Protein 4UU5 (pdb70)

Nearest PDB structures (foldseek):
  4uu5-assembly1_A  TM=1.011E+00  e=8.263E-17  Homo sapiens
  4wsi-assembly2_B  TM=9.962E-01  e=2.067E-13  Homo sapiens
  7qcs-assembly1_A  TM=9.800E-01  e=3.092E-13  Homo sapiens
  7ntk-assembly2_B  TM=9.427E-01  e=3.892E-13  Homo sapiens
  4uu6-assembly1_A  TM=9.416E-01  e=9.224E-13  Homo sapiens

Secondary structure (DSSP, 8-state):
--SS--S--EEEEEEE-TTS--SEEEEEETTEEEEEEE-TTSHHHHHT---TT-EEEEETTEE-TT--HHHHHHHHHT--EEEEEEEE--/-TTTSPPP--EE-

Foldseek 3Di:
DVDDLDDDKDKDKWFFDQQDDQFWAWADDDLWIFTQDGHPPGRCVVRVPHDGGKTWQDKPNHGDRNDHSVVVVVVRNHDGGIIMTIISGD/DVPPDDDDDDDDD

B-factor: mean 23.1, std 12.93, range [10.96, 80.06]

Organism: Homo sapiens (NCBI:txid9606)

GO terms:
  GO:0005515 protein binding (F, IPI)
  GO:0033116 endoplasmic reticulum-Golgi intermediate compartment membrane (C, TAS)
  GO:0005886 plasma membrane (C, TAS)
  GO:0005737 cytoplasm (C, IDA)
  GO:0042802 identical protein binding (F, IPI)
  GO:0019904 protein domain specific binding (F, IPI)
  GO:0005886 plasma membrane (C, IDA)
  GO:0030054 cell junction (C, IDA)
  GO:0005912 adherens junction (C, IDA)
  GO:0032991 protein-containing complex (C, IDA)
  GO:0005793 endoplasmic reticulum-Golgi intermediate compartment (C, EXP)
  GO:0005794 Golgi apparatus (C, EXP)
  GO:0016324 apical plasma membrane (C, EXP)
  GO:0002011 morphogenesis of an epithelial sheet (P, IMP)
  GO:0070062 extracellular exosome (C, HDA)

Radius of gyration: 13.94 Å; Cα contacts (8 Å, |Δi|>4): 239; chains: 2; bounding box: 34×34×38 Å

Structure (mmCIF, N/CA/C/O backbone):
data_4UU5
#
_entry.id   4UU5
#
_cell.length_a   74.730
_cell.length_b   74.730
_cell.length_c   42.710
_cell.angle_alpha   90.00
_cell.angle_beta   90.00
_cell.angle_gamma   90.00
#
_symmetry.space_group_name_H-M   'P 41 2 2'
#
loop_
_entity.id
_entity.type
_entity.pdbx_description
1 polymer 'MAGUK P55 SUBFAMILY MEMBER 5'
2 polymer 'PROTEIN CRUMBS HOMOLOG 1'
3 non-polymer 'CHLORIDE ION'
4 non-polymer 'SODIUM ION'
5 non-polymer 2,2,4,4,6,6,8-heptamethylnonane
6 water water
#
loop_
_atom_site.group_PDB
_atom_site.id
_atom_site.type_symbol
_atom_site.label_atom_id
_atom_site.label_alt_id
_atom_site.label_comp_id
_atom_site.label_asym_id
_atom_site.label_entity_id
_atom_site.label_seq_id
_atom_site.pdbx_PDB_ins_code
_atom_site.Cartn_x
_atom_site.Cartn_y
_atom_site.Cartn_z
_atom_site.occupancy
_atom_site.B_iso_or_equiv
_atom_site.auth_seq_id
_atom_site.auth_comp_id
_atom_site.auth_asym_id
_atom_site.auth_atom_id
_atom_site.pdbx_PDB_model_num
ATOM 1 N N A GLY A 1 1 ? 17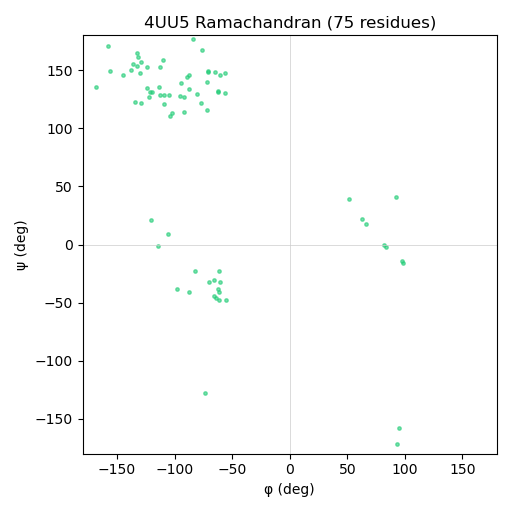.417 -8.590 -25.864 0.42 28.98 246 GLY A N 1
ATOM 2 N N B GLY A 1 1 ? 20.243 -7.970 -25.548 0.58 34.99 246 GLY A N 1
ATOM 3 C CA A GLY A 1 1 ? 18.803 -9.015 -25.915 0.42 28.11 246 GLY A CA 1
ATOM 4 C CA B GLY A 1 1 ? 19.040 -8.670 -25.127 0.58 33.61 246 GLY A CA 1
ATOM 5 C C A GLY A 1 1 ? 19.031 -10.253 -25.075 0.42 27.10 246 GLY A C 1
ATOM 6 C C B GLY A 1 1 ? 18.204 -9.122 -26.308 0.58 32.21 246 GLY A C 1
ATOM 7 O O A GLY A 1 1 ? 19.745 -10.197 -24.079 0.42 29.04 246 GLY A O 1
ATOM 8 O O B GLY A 1 1 ? 17.966 -8.345 -27.247 0.58 33.77 246 GLY A O 1
ATOM 9 N N A PRO A 1 2 ? 18.425 -11.385 -25.480 0.42 24.12 247 PRO A N 1
ATOM 10 N N B PRO A 1 2 ? 17.728 -10.377 -26.265 0.58 28.74 247 PRO A N 1
ATOM 11 C CA A PRO A 1 2 ? 18.437 -12.596 -24.648 0.42 22.68 247 PRO A CA 1
ATOM 12 C CA B PRO A 1 2 ? 17.841 -11.294 -25.121 0.58 27.29 247 PRO A CA 1
ATOM 13 C C A PRO A 1 2 ? 19.752 -13.367 -24.642 0.42 21.78 247 PRO A C 1
ATOM 14 C C B PRO A 1 2 ? 19.241 -11.890 -24.898 0.58 25.02 247 PRO A C 1
ATOM 15 O O A PRO A 1 2 ? 19.916 -14.261 -23.821 0.42 21.98 247 PRO A O 1
ATOM 16 O O B PRO A 1 2 ? 19.571 -12.345 -23.796 0.58 26.72 247 PRO A O 1
ATOM 23 N N A LEU A 1 3 ? 20.677 -13.045 -25.538 0.42 19.89 248 LEU A N 1
ATOM 24 N N B LEU A 1 3 ? 20.091 -11.850 -25.915 0.58 21.91 248 LEU A N 1
ATOM 25 C CA A LEU A 1 3 ? 21.939 -13.786 -25.596 0.42 19.21 248 LEU A CA 1
ATOM 26 C CA B LEU A 1 3 ? 21.389 -12.477 -25.801 0.58 20.87 248 LEU A CA 1
ATOM 27 C C A LEU A 1 3 ? 23.038 -13.178 -24.711 0.42 18.96 248 LEU A C 1
ATOM 28 C C B LEU A 1 3 ? 22.390 -11.532 -25.183 0.58 21.11 248 LEU A C 1
ATOM 29 O O A LEU A 1 3 ? 23.754 -13.912 -24.032 0.42 20.48 248 LEU A O 1
ATOM 30 O O B LEU A 1 3 ? 22.330 -10.312 -25.355 0.58 22.19 248 LEU A O 1
ATOM 39 N N A GLY A 1 4 ? 23.157 -11.850 -24.695 0.42 18.28 249 GLY A N 1
ATOM 40 N N B GLY A 1 4 ? 23.327 -12.114 -24.459 0.58 20.65 249 GLY A N 1
ATOM 41 C CA A GLY A 1 4 ? 24.221 -11.187 -23.940 0.42 18.17 249 GLY A CA 1
ATOM 42 C CA B GLY A 1 4 ? 24.367 -11.329 -23.841 0.58 19.68 249 GLY A CA 1
ATOM 43 C C A GLY A 1 4 ? 23.921 -10.935 -22.473 0.42 17.82 249 GLY A C 1
ATOM 44 C C B GLY A 1 4 ? 23.904 -10.775 -22.523 0.58 18.99 249 GLY A C 1
ATOM 45 O O A GLY A 1 4 ? 22.816 -11.206 -21.999 0.42 18.42 249 GLY A O 1
ATOM 46 O O B GLY A 1 4 ? 22.701 -10.651 -22.225 0.58 20.28 249 GLY A O 1
ATOM 47 N N . SER A 1 5 ? 24.904 -10.412 -21.740 1.00 16.79 250 SER A N 1
ATOM 48 C CA A SER A 1 5 ? 24.687 -10.108 -20.328 0.82 16.75 250 SER A CA 1
ATOM 49 C CA B SER A 1 5 ? 24.729 -10.081 -20.324 0.18 16.80 250 SER A CA 1
ATOM 50 C C . SER A 1 5 ? 24.425 -8.623 -20.036 1.00 16.11 250 SER A C 1
ATOM 51 O O . SER A 1 5 ? 24.255 -8.248 -18.867 1.00 17.94 250 SER A O 1
ATOM 56 N N . GLY A 1 6 ? 24.358 -7.818 -21.087 1.00 16.28 251 GLY A N 1
ATOM 57 C CA . GLY A 1 6 ? 23.909 -6.442 -20.985 1.00 16.34 251 GLY A CA 1
ATOM 58 C C . GLY A 1 6 ? 25.001 -5.422 -20.781 1.00 15.00 251 GLY A C 1
ATOM 59 O O . GLY A 1 6 ? 26.192 -5.708 -20.835 1.00 17.36 251 GLY A O 1
ATOM 60 N N . GLU A 1 7 ? 24.566 -4.202 -20.515 1.00 14.79 252 GLU A N 1
ATOM 61 C CA . GLU A 1 7 ? 25.439 -3.028 -20.537 1.00 15.03 252 GLU A CA 1
ATOM 62 C C . GLU A 1 7 ? 25.478 -2.313 -19.187 1.00 14.21 252 GLU A C 1
ATOM 63 O O . GLU A 1 7 ? 25.843 -1.142 -19.117 1.00 15.27 252 GLU A O 1
ATOM 69 N N . THR A 1 8 ? 25.120 -3.020 -18.103 1.00 13.30 253 THR A N 1
ATOM 70 C CA . THR A 1 8 ? 25.128 -2.381 -16.778 1.00 13.99 253 THR A CA 1
ATOM 71 C C . THR A 1 8 ? 25.536 -3.330 -15.672 1.00 12.58 253 THR A C 1
ATOM 72 O O . THR A 1 8 ? 25.236 -4.514 -15.678 1.00 13.18 253 THR A O 1
ATOM 76 N N . VAL A 1 9 ? 26.232 -2.721 -14.711 1.00 12.08 254 VAL A N 1
ATOM 77 C CA . VAL A 1 9 ? 26.377 -3.344 -13.388 1.00 12.96 254 VAL A CA 1
ATOM 78 C C . VAL A 1 9 ? 25.997 -2.362 -12.329 1.00 11.86 254 VAL A C 1
ATOM 79 O O . VAL A 1 9 ? 25.987 -1.155 -12.521 1.00 13.00 254 VAL A O 1
ATOM 83 N N . LYS A 1 10 ? 25.631 -2.923 -11.183 1.00 12.29 255 LYS A N 1
ATOM 84 C CA . LYS A 1 10 ? 25.268 -2.138 -9.994 1.00 13.28 255 LYS A CA 1
ATOM 85 C C . LYS A 1 10 ? 26.236 -2.505 -8.891 1.00 12.98 255 LYS A C 1
ATOM 86 O O . LYS A 1 10 ? 26.525 -3.691 -8.694 1.00 14.51 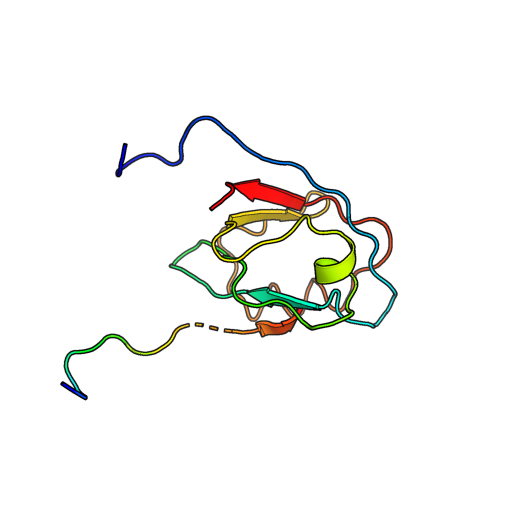255 LYS A O 1
ATOM 94 N N . ILE A 1 11 ? 26.786 -1.498 -8.247 1.00 12.61 256 ILE A N 1
ATOM 95 C CA . ILE A 1 11 ? 27.705 -1.738 -7.135 1.00 12.57 256 ILE A CA 1
ATOM 96 C C . ILE A 1 11 ? 26.997 -1.315 -5.855 1.00 11.55 256 ILE A C 1
ATOM 97 O O . ILE A 1 11 ? 26.466 -0.201 -5.792 1.00 12.83 256 ILE A O 1
ATOM 102 N N . VAL A 1 12 ? 26.977 -2.188 -4.853 1.00 11.60 257 VAL A N 1
ATOM 103 C CA A VAL A 1 12 ? 26.316 -1.841 -3.589 0.61 12.12 257 VAL A CA 1
ATOM 104 C CA B VAL A 1 12 ? 26.264 -1.958 -3.592 0.39 12.42 257 VAL A CA 1
ATOM 105 C C . VAL A 1 12 ? 27.239 -2.196 -2.441 1.00 12.10 257 VAL A C 1
ATOM 106 O O . VAL A 1 12 ? 27.990 -3.170 -2.472 1.00 13.61 257 VAL A O 1
ATOM 113 N N . ARG A 1 13 ? 27.156 -1.360 -1.394 1.00 12.83 258 ARG A N 1
ATOM 114 C CA . ARG A 1 13 ? 27.922 -1.584 -0.169 1.00 13.99 258 ARG A CA 1
ATOM 115 C C . ARG A 1 13 ? 26.945 -1.923 0.951 1.00 13.94 258 ARG A C 1
ATOM 116 O O . ARG A 1 13 ? 25.958 -1.205 1.172 1.00 15.94 258 ARG A O 1
ATOM 124 N N . ILE A 1 14 ? 27.219 -3.018 1.645 1.00 14.96 259 ILE A N 1
ATOM 125 C CA A ILE A 1 14 ? 26.349 -3.489 2.729 0.71 15.87 259 ILE A CA 1
ATOM 126 C CA B ILE A 1 14 ? 26.375 -3.438 2.738 0.29 15.25 259 ILE A CA 1
ATOM 127 C C . ILE A 1 14 ? 27.245 -3.904 3.898 1.00 15.07 259 ILE A C 1
ATOM 128 O O . ILE A 1 14 ? 28.250 -4.573 3.701 1.00 15.34 259 ILE A O 1
ATOM 137 N N . GLU A 1 15 ? 26.861 -3.527 5.096 1.00 15.30 260 GLU A N 1
ATOM 138 C CA A GLU A 1 15 ? 27.634 -3.872 6.281 0.54 15.61 260 GLU A CA 1
ATOM 139 C CA B GLU A 1 15 ? 27.632 -3.878 6.281 0.46 15.50 260 GLU A CA 1
ATOM 140 C C . GLU A 1 15 ? 27.291 -5.271 6.787 1.00 15.01 260 GLU A C 1
ATOM 141 O O . GLU A 1 15 ? 26.110 -5.564 7.026 1.00 16.47 260 GLU A O 1
ATOM 152 N N . LYS A 1 16 ? 28.313 -6.108 6.970 1.00 14.37 261 LYS A N 1
ATOM 153 C CA . LYS A 1 16 ? 28.115 -7.458 7.527 1.00 13.64 261 LYS A CA 1
ATOM 154 C C . LYS A 1 16 ? 28.773 -7.567 8.896 1.00 13.95 261 LYS A C 1
ATOM 155 O O . LYS A 1 16 ? 29.920 -7.121 9.085 1.00 14.71 261 LYS A O 1
ATOM 161 N N . ALA A 1 17 ? 28.069 -8.157 9.863 1.00 14.41 262 ALA A N 1
ATOM 162 C CA . ALA A 1 17 ? 28.648 -8.408 11.206 1.00 14.64 262 ALA A CA 1
ATOM 163 C C . ALA A 1 17 ? 29.368 -9.744 11.210 1.00 14.43 262 ALA A C 1
ATOM 164 O O . ALA A 1 17 ? 28.978 -10.713 10.537 1.00 14.98 262 ALA A O 1
ATOM 166 N N . ARG A 1 18 ? 30.448 -9.804 11.981 1.00 15.63 263 ARG A N 1
ATOM 167 C CA . ARG A 1 18 ? 31.169 -11.041 12.139 1.00 16.13 263 ARG A CA 1
ATOM 168 C C . ARG A 1 18 ? 30.262 -12.138 12.647 1.00 14.75 263 ARG A C 1
ATOM 169 O O . ARG A 1 18 ? 29.528 -11.974 13.626 1.00 15.86 263 ARG A O 1
ATOM 174 N N . ASP A 1 19 ? 30.302 -13.274 11.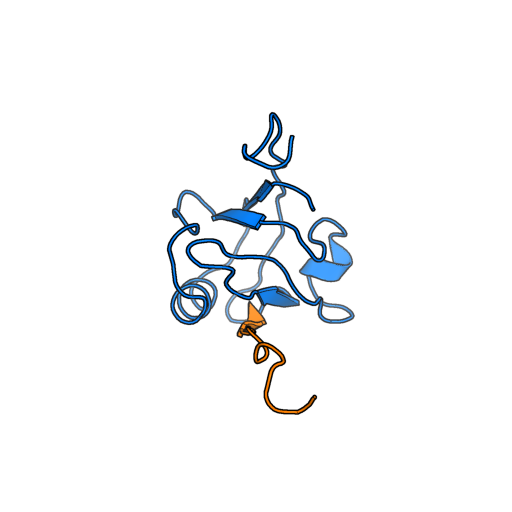970 1.00 15.98 264 ASP A N 1
ATOM 175 C CA . ASP A 1 19 ? 29.614 -14.492 12.366 1.00 16.32 264 ASP A CA 1
ATOM 176 C C . ASP A 1 19 ? 28.096 -14.351 12.399 1.00 15.50 264 ASP A C 1
ATOM 177 O O . ASP A 1 19 ? 27.423 -15.168 13.059 1.00 16.83 264 ASP A O 1
ATOM 182 N N . ILE A 1 20 ? 27.537 -13.383 11.674 1.00 14.60 265 ILE A N 1
ATOM 183 C CA . ILE A 1 20 ? 26.082 -13.272 11.492 1.00 14.20 265 ILE A CA 1
ATOM 184 C C . ILE A 1 20 ? 25.815 -13.140 9.991 1.00 13.36 265 ILE A C 1
ATOM 185 O O . ILE A 1 20 ? 26.330 -12.189 9.330 1.00 13.92 265 ILE A O 1
ATOM 190 N N . PRO A 1 21 ? 25.030 -14.051 9.414 1.00 12.74 266 PRO A N 1
ATOM 191 C CA . PRO A 1 21 ? 24.728 -13.909 7.986 1.00 13.23 266 PRO A CA 1
ATOM 192 C C . PRO A 1 21 ? 24.114 -12.574 7.629 1.00 13.05 266 PRO A C 1
ATOM 193 O O . PRO A 1 21 ? 23.326 -12.013 8.391 1.00 13.23 266 PRO A O 1
ATOM 197 N N . LEU A 1 22 ? 24.411 -12.080 6.428 1.00 12.93 267 LEU A N 1
ATOM 198 C CA A LEU A 1 22 ? 23.855 -10.847 5.943 0.38 14.05 267 LEU A CA 1
ATOM 199 C CA B LEU A 1 22 ? 23.812 -10.870 5.896 0.62 14.37 267 LEU A CA 1
ATOM 200 C C . LEU A 1 22 ? 22.330 -10.951 5.759 1.00 14.56 267 LEU A C 1
ATOM 201 O O . LEU A 1 22 ? 21.618 -9.924 5.765 1.00 16.98 267 LEU A O 1
ATOM 210 N N . GLY A 1 23 ? 21.825 -12.174 5.588 1.00 13.28 268 GLY A N 1
ATOM 211 C CA . GLY A 1 23 ? 20.385 -12.345 5.471 1.00 14.12 268 GLY A CA 1
ATOM 212 C C . GLY A 1 23 ? 19.886 -12.325 4.038 1.00 13.01 268 GLY A C 1
ATOM 213 O O . GLY A 1 23 ? 18.811 -11.770 3.744 1.00 13.65 268 GLY A O 1
ATOM 214 N N . ALA A 1 24 ? 20.625 -12.973 3.132 1.00 13.85 269 ALA A N 1
ATOM 215 C CA . ALA A 1 24 ? 20.160 -13.203 1.761 1.00 13.96 269 ALA A CA 1
ATOM 216 C C . ALA A 1 24 ? 20.532 -14.617 1.412 1.00 13.95 269 ALA A C 1
ATOM 217 O O . ALA A 1 24 ? 21.526 -15.135 1.927 1.00 16.19 269 ALA A O 1
ATOM 219 N N . THR A 1 25 ? 19.757 -15.253 0.551 1.00 13.33 270 THR A N 1
ATOM 220 C CA . THR A 1 25 ? 20.146 -16.562 0.053 1.00 12.59 270 THR A CA 1
ATOM 221 C C . THR A 1 25 ? 20.539 -16.478 -1.415 1.00 12.19 270 THR A C 1
ATOM 222 O O . THR A 1 25 ? 20.153 -15.540 -2.134 1.00 12.91 270 THR A O 1
ATOM 226 N N . VAL A 1 26 ? 21.311 -17.468 -1.867 1.00 12.26 271 VAL A N 1
ATOM 227 C CA . VAL A 1 26 ? 21.773 -17.525 -3.247 1.00 12.25 271 VAL A CA 1
ATOM 228 C C . VAL A 1 26 ? 21.536 -18.942 -3.792 1.00 12.37 271 VAL A C 1
ATOM 229 O O . VAL A 1 26 ? 21.521 -19.951 -3.041 1.00 13.85 271 VAL A O 1
ATOM 233 N N . ARG A 1 27 ? 21.376 -18.997 -5.125 1.00 12.77 272 ARG A N 1
ATOM 234 C CA . ARG A 1 27 ? 21.296 -20.243 -5.881 1.00 13.30 272 ARG A CA 1
ATOM 235 C C . ARG A 1 27 ? 22.230 -20.156 -7.088 1.00 13.56 272 ARG A C 1
ATOM 236 O O . ARG A 1 27 ? 22.572 -19.058 -7.500 1.00 13.74 272 ARG A O 1
ATOM 244 N N . ASN A 1 28 ? 22.577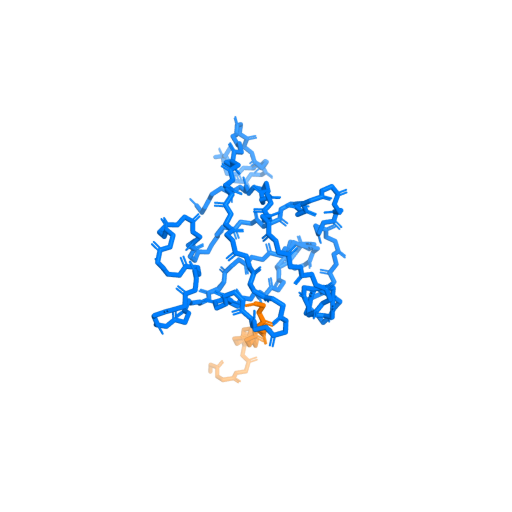 -21.306 -7.677 1.00 14.30 273 ASN A N 1
ATOM 245 C CA . ASN A 1 28 ? 23.264 -21.275 -8.974 1.00 15.52 273 ASN A CA 1
ATOM 246 C C . ASN A 1 28 ? 22.309 -21.382 -10.152 1.00 17.78 273 ASN A C 1
ATOM 247 O O . ASN A 1 28 ? 21.321 -22.142 -10.121 1.00 19.26 273 ASN A O 1
ATOM 252 N N A GLU A 1 29 ? 22.606 -20.645 -11.206 0.50 19.97 274 GLU A N 1
ATOM 253 N N B GLU A 1 29 ? 22.640 -20.645 -11.205 0.50 19.87 274 GLU A N 1
ATOM 254 C CA A GLU A 1 29 ? 22.094 -20.998 -12.511 0.50 23.38 274 GLU A CA 1
ATOM 255 C CA B GLU A 1 29 ? 22.063 -20.824 -12.525 0.50 23.83 274 GLU A CA 1
ATOM 256 C C A GLU A 1 29 ? 23.354 -21.305 -13.339 0.50 24.70 274 GLU A C 1
ATOM 257 C C B GLU A 1 29 ? 23.191 -20.571 -13.504 0.50 26.74 274 GLU A C 1
ATOM 258 O O A GLU A 1 29 ? 23.939 -20.415 -13.958 0.50 24.75 274 GLU A O 1
ATOM 259 O O B GLU A 1 29 ? 23.750 -19.483 -13.519 0.50 26.66 274 GLU A O 1
ATOM 270 N N A MET A 1 30 ? 23.796 -22.565 -13.329 0.50 25.54 275 MET A N 1
ATOM 271 N N B MET A 1 30 ? 23.549 -21.580 -14.299 0.50 29.98 275 MET A N 1
ATOM 272 C CA A MET A 1 30 ? 25.096 -22.922 -13.926 0.50 27.42 275 MET A CA 1
ATOM 273 C CA B MET A 1 30 ? 24.491 -21.404 -15.420 0.50 31.43 275 MET A CA 1
ATOM 274 C C A MET A 1 30 ? 26.270 -22.230 -13.198 0.50 26.40 275 MET A C 1
ATOM 275 C C B MET A 1 30 ? 25.745 -20.552 -15.141 0.50 30.84 275 MET A C 1
ATOM 276 O O A MET A 1 30 ? 26.405 -22.374 -11.976 0.50 25.97 275 MET A O 1
ATOM 277 O O B MET A 1 30 ? 25.843 -19.423 -15.639 0.50 31.37 275 MET A O 1
ATOM 283 N N A ASP A 1 31 ? 27.122 -21.492 -13.906 0.50 26.79 276 ASP A N 1
ATOM 284 N N B ASP A 1 31 ? 26.689 -21.104 -14.365 0.50 29.10 276 ASP A N 1
ATOM 285 C CA A ASP A 1 31 ? 28.240 -20.833 -13.220 0.50 28.26 276 ASP A CA 1
ATOM 286 C CA B ASP A 1 31 ? 27.882 -20.401 -13.836 0.50 27.62 276 ASP A CA 1
ATOM 287 C C A ASP A 1 31 ? 27.752 -19.713 -12.294 0.50 27.06 276 ASP A C 1
ATOM 288 C C B ASP A 1 31 ? 27.514 -19.327 -12.794 0.50 22.82 276 ASP A C 1
ATOM 289 O O A ASP A 1 31 ? 28.352 -19.406 -11.227 0.50 29.46 276 ASP A O 1
ATOM 290 O O B ASP A 1 31 ? 28.307 -18.929 -11.880 0.50 20.95 276 ASP A O 1
ATOM 296 N N A SER A 1 32 ? 26.646 -19.091 -12.680 0.50 22.50 277 SER A N 1
ATOM 297 N N B SER A 1 32 ? 26.268 -18.897 -12.863 0.50 17.68 277 SER A N 1
ATOM 298 C CA A SER A 1 32 ? 26.285 -17.854 -12.007 0.50 18.65 277 SER A CA 1
ATOM 299 C CA B SER A 1 32 ? 25.894 -17.703 -12.123 0.50 16.97 277 SER A CA 1
ATOM 300 C C A SER A 1 32 ? 25.699 -18.090 -10.632 0.50 15.53 277 SER A C 1
ATOM 301 C C B SER A 1 32 ? 25.479 -18.003 -10.696 0.50 14.85 277 SER A C 1
ATOM 302 O O A SER A 1 32 ? 25.222 -19.197 -10.299 0.50 16.07 277 SER A O 1
ATOM 303 O O B SER A 1 32 ? 24.951 -19.085 -10.385 0.50 14.95 277 SER A O 1
ATOM 308 N N . VAL A 1 33 ? 25.731 -17.010 -9.860 1.00 13.42 278 VAL A N 1
ATOM 309 C CA . VAL A 1 33 ? 25.277 -17.001 -8.472 1.00 12.75 278 VAL A CA 1
ATOM 310 C C . VAL A 1 33 ? 24.196 -15.909 -8.391 1.00 12.04 278 VAL A C 1
ATOM 311 O O . VAL A 1 33 ? 24.470 -14.750 -8.702 1.00 12.83 278 VAL A O 1
ATOM 315 N N . ILE A 1 34 ? 22.960 -16.293 -8.050 1.00 11.94 279 ILE A N 1
ATOM 316 C CA . ILE A 1 34 ? 21.803 -15.399 -8.141 1.00 12.18 279 ILE A CA 1
ATOM 317 C C . ILE A 1 34 ? 21.156 -15.243 -6.770 1.00 12.24 279 ILE A C 1
ATOM 318 O O . ILE A 1 34 ? 20.876 -16.240 -6.084 1.00 13.73 279 ILE A O 1
ATOM 323 N N . ILE A 1 35 ? 20.892 -13.996 -6.359 1.00 11.82 280 ILE A N 1
ATOM 324 C CA . ILE A 1 35 ? 20.151 -13.745 -5.116 1.00 12.26 280 ILE A CA 1
ATOM 325 C C . ILE A 1 35 ? 18.758 -14.339 -5.232 1.00 13.31 280 ILE A C 1
ATOM 326 O O . ILE A 1 35 ? 18.075 -14.146 -6.249 1.00 14.00 280 ILE A O 1
ATOM 331 N N . SER A 1 36 ? 18.353 -15.063 -4.215 1.00 14.12 281 SER A N 1
ATOM 332 C CA A SER A 1 36 ? 17.078 -15.729 -4.287 0.63 14.31 281 SER A CA 1
ATOM 333 C CA B SER A 1 36 ? 17.125 -15.849 -4.216 0.37 14.89 281 SER A CA 1
ATOM 334 C C . SER A 1 36 ? 16.072 -15.194 -3.295 1.00 14.54 281 SER A C 1
ATOM 335 O O . SER A 1 36 ? 15.055 -14.644 -3.746 1.00 16.44 281 SER A O 1
ATOM 340 N N . ARG A 1 37 ? 16.326 -15.297 -1.991 1.00 12.24 282 ARG A N 1
ATOM 341 C CA . ARG A 1 37 ? 15.347 -14.813 -1.021 1.00 12.69 282 ARG A CA 1
ATOM 342 C C . ARG A 1 37 ? 16.049 -13.953 0.041 1.00 12.48 282 ARG A C 1
ATOM 343 O O . ARG A 1 37 ? 17.299 -13.956 0.151 1.00 13.37 282 ARG A O 1
ATOM 351 N N . ILE A 1 38 ? 15.258 -13.193 0.788 1.00 12.76 283 ILE A N 1
ATOM 352 C CA . ILE A 1 38 ? 15.757 -12.199 1.724 1.00 13.58 283 ILE A CA 1
ATOM 353 C C . ILE A 1 38 ? 15.195 -12.489 3.136 1.00 12.27 283 ILE A C 1
ATOM 354 O O . ILE A 1 38 ? 13.980 -12.743 3.268 1.00 13.87 283 ILE A O 1
ATOM 359 N N . VAL A 1 39 ? 16.051 -12.426 4.157 1.00 12.31 284 VAL A N 1
ATOM 360 C CA . VAL A 1 39 ? 15.626 -12.631 5.540 1.00 12.48 284 VAL A CA 1
ATOM 361 C C . VAL A 1 39 ? 14.998 -11.355 6.117 1.00 13.25 284 VAL A C 1
ATOM 362 O O . VAL A 1 39 ? 15.580 -10.269 6.028 1.00 14.53 284 VAL A O 1
ATOM 366 N N . LYS A 1 40 ? 13.810 -11.476 6.709 1.00 13.52 285 LYS A N 1
ATOM 367 C CA A LYS A 1 40 ? 13.166 -10.326 7.327 0.50 15.32 285 LYS A CA 1
ATOM 368 C CA B LYS A 1 40 ? 13.149 -10.339 7.325 0.50 15.97 285 LYS A CA 1
ATOM 369 C C . LYS A 1 40 ? 13.966 -9.764 8.475 1.00 15.76 285 LYS A C 1
ATOM 370 O O . LYS A 1 40 ? 14.380 -10.489 9.406 1.00 16.23 285 LYS A O 1
ATOM 377 N N . GLY A 1 41 ? 14.221 -8.443 8.399 1.00 16.95 286 GLY A N 1
ATOM 378 C CA . GLY A 1 41 ? 14.951 -7.734 9.446 1.00 16.86 286 GLY A CA 1
ATOM 379 C C . GLY A 1 41 ? 16.471 -7.830 9.383 1.00 16.83 286 GLY A C 1
ATOM 380 O O . GLY A 1 41 ? 17.160 -7.278 10.233 1.00 18.48 286 GLY A O 1
ATOM 381 N N . GLY A 1 42 ? 17.010 -8.553 8.407 1.00 15.48 287 GLY A N 1
ATOM 382 C CA . GLY A 1 42 ? 18.450 -8.733 8.330 1.00 15.21 287 GLY A CA 1
ATOM 383 C C . GLY A 1 42 ? 19.119 -7.561 7.624 1.00 14.40 287 GLY A C 1
ATOM 384 O O . GLY A 1 42 ? 18.449 -6.616 7.112 1.00 15.19 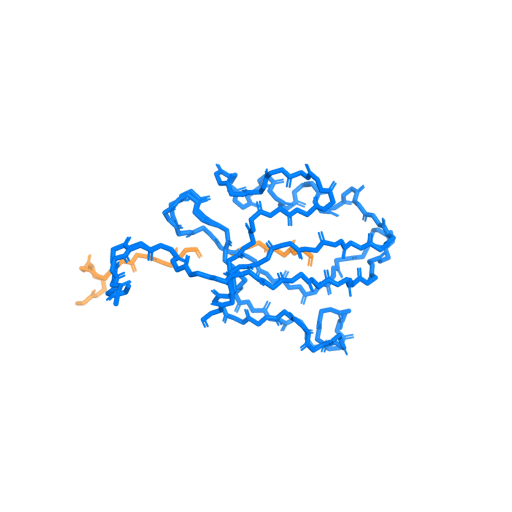287 GLY A O 1
ATOM 385 N N . ALA A 1 43 ? 20.444 -7.612 7.557 1.00 13.70 288 ALA A N 1
ATOM 386 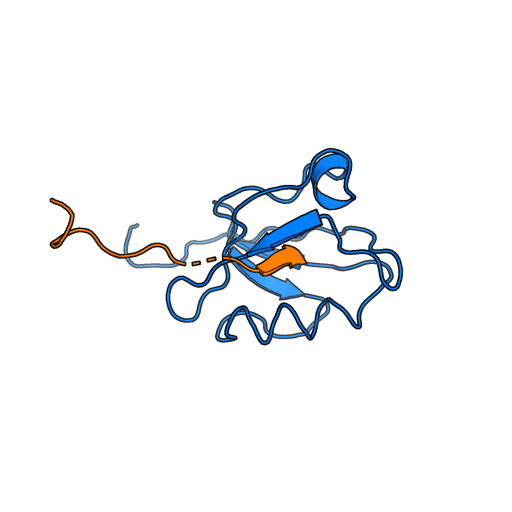C CA . ALA A 1 43 ? 21.185 -6.500 6.958 1.00 14.49 288 ALA A CA 1
ATOM 387 C C . ALA A 1 43 ? 20.824 -6.291 5.471 1.00 13.75 288 ALA A C 1
ATOM 388 O O . ALA A 1 43 ? 20.741 -5.152 4.994 1.00 15.32 288 ALA A O 1
ATOM 390 N N . ALA A 1 44 ? 20.627 -7.391 4.731 1.00 14.27 289 ALA A N 1
ATOM 391 C CA . ALA A 1 44 ? 20.289 -7.266 3.314 1.00 14.77 289 ALA A CA 1
ATOM 392 C C . ALA A 1 44 ? 18.949 -6.580 3.152 1.00 15.32 289 ALA A C 1
ATOM 393 O O . ALA A 1 44 ? 18.807 -5.689 2.298 1.00 16.86 289 ALA A O 1
ATOM 395 N N . GLU A 1 45 ? 17.934 -6.984 3.918 1.00 15.10 290 GLU A N 1
ATOM 396 C CA . GLU A 1 45 ? 16.639 -6.327 3.792 1.00 16.39 290 GLU A CA 1
ATOM 397 C C . GLU A 1 45 ? 16.756 -4.847 4.155 1.00 17.02 290 GLU A C 1
ATOM 398 O O . GLU A 1 45 ? 16.248 -3.960 3.432 1.00 19.26 290 GLU A O 1
ATOM 404 N N . LYS A 1 46 ? 17.407 -4.547 5.278 1.00 16.38 291 LYS A N 1
ATOM 405 C CA . LYS A 1 46 ? 17.476 -3.161 5.749 1.00 18.95 291 LYS A CA 1
ATOM 406 C C . LYS A 1 46 ? 18.167 -2.273 4.718 1.00 18.73 291 LYS A C 1
ATOM 407 O O . LYS A 1 46 ? 17.855 -1.090 4.599 1.00 21.16 291 LYS A O 1
ATOM 413 N N . SER A 1 47 ? 19.118 -2.814 3.970 1.00 17.87 292 SER A N 1
ATOM 414 C CA . SER A 1 47 ? 19.859 -2.009 2.995 1.00 18.62 292 SER A CA 1
ATOM 415 C C . SER A 1 47 ? 18.950 -1.626 1.839 1.00 19.28 292 SER A C 1
ATOM 416 O O . SER A 1 47 ? 19.182 -0.577 1.201 1.00 20.46 292 SER A O 1
ATOM 419 N N . GLY A 1 48 ? 17.999 -2.505 1.518 1.00 19.42 293 GLY A N 1
ATOM 420 C CA . GLY A 1 48 ? 17.175 -2.330 0.330 1.00 20.65 293 GLY A CA 1
ATOM 421 C C . GLY A 1 48 ? 17.930 -2.437 -0.982 1.00 21.16 293 GLY A C 1
ATOM 422 O O . GLY A 1 48 ? 17.437 -1.951 -2.000 1.00 24.02 293 GLY A O 1
ATOM 423 N N . LEU A 1 49 ? 19.128 -3.023 -0.969 1.00 19.18 294 LEU A N 1
ATOM 424 C CA . LEU A 1 49 ? 19.959 -2.999 -2.170 1.00 20.59 294 LEU A CA 1
ATOM 425 C C . LEU A 1 49 ? 20.224 -4.365 -2.822 1.00 19.49 294 LEU A C 1
ATOM 426 O O . LEU A 1 49 ? 20.917 -4.437 -3.848 1.00 20.86 294 LEU A O 1
ATOM 431 N N . LEU A 1 50 ? 19.703 -5.445 -2.238 1.00 17.05 295 LEU A N 1
ATOM 432 C CA . LEU A 1 50 ? 19.844 -6.786 -2.822 1.00 17.41 295 LEU A CA 1
ATOM 433 C C . LEU A 1 50 ? 18.462 -7.390 -3.066 1.00 17.06 295 LEU A C 1
ATOM 434 O O . LEU A 1 50 ? 17.626 -7.399 -2.143 1.00 19.42 295 LEU A O 1
ATOM 439 N N . HIS A 1 51 ? 18.215 -7.849 -4.302 1.00 18.16 296 HIS A N 1
ATOM 440 C CA . HIS A 1 51 ? 16.871 -8.309 -4.659 1.00 19.07 296 HIS A CA 1
ATOM 441 C C . HIS A 1 51 ? 16.905 -9.604 -5.454 1.00 18.46 296 HIS A C 1
ATOM 442 O O . HIS A 1 51 ? 17.883 -9.890 -6.143 1.00 17.25 296 HIS A O 1
ATOM 449 N N . GLU A 1 52 ? 15.803 -10.348 -5.383 1.00 18.70 297 GLU A N 1
ATOM 450 C CA A GLU A 1 52 ? 15.676 -11.585 -6.172 0.51 17.34 297 GLU A CA 1
ATOM 451 C CA B GLU A 1 52 ? 15.670 -11.585 -6.126 0.49 18.57 297 GLU A CA 1
ATOM 452 C C . GLU A 1 52 ? 16.055 -11.378 -7.614 1.00 17.80 297 GLU A C 1
ATOM 453 O O . GLU A 1 52 ? 15.589 -10.433 -8.254 1.00 19.18 297 GLU A O 1
ATOM 464 N N . GLY A 1 53 ? 16.924 -12.258 -8.132 1.00 16.50 298 GLY A N 1
ATOM 465 C CA . GLY A 1 53 ? 17.285 -12.247 -9.546 1.00 17.44 298 GLY A CA 1
ATOM 466 C C . GLY A 1 53 ? 18.598 -11.524 -9.824 1.00 15.42 298 GLY A C 1
ATOM 467 O O . GLY A 1 53 ? 19.176 -11.663 -10.905 1.00 17.59 298 GLY A O 1
ATOM 468 N N . ASP A 1 54 ? 19.071 -10.729 -8.844 1.00 14.99 299 ASP A N 1
ATOM 469 C CA . ASP A 1 54 ? 20.370 -10.058 -8.980 1.00 14.95 299 ASP A CA 1
ATOM 470 C C . ASP A 1 54 ? 21.481 -11.115 -9.092 1.00 13.15 299 ASP A C 1
ATOM 471 O O . ASP A 1 54 ? 21.514 -12.054 -8.302 1.00 13.59 299 ASP A O 1
ATOM 476 N N . GLU A 1 55 ? 22.361 -10.960 -10.078 1.00 12.48 300 GLU A N 1
ATOM 477 C CA . GLU A 1 55 ? 23.485 -11.876 -10.236 1.00 12.96 300 GLU A CA 1
ATOM 478 C C . GLU A 1 55 ? 24.719 -11.286 -9.542 1.00 12.56 300 GLU A C 1
ATOM 479 O O . GLU A 1 55 ? 25.076 -10.134 -9.770 1.00 13.36 300 GLU A O 1
ATOM 485 N N . VAL A 1 56 ? 25.354 -12.076 -8.673 1.00 11.79 301 VAL A N 1
ATOM 486 C CA . VAL A 1 56 ? 26.547 -11.616 -7.966 1.00 12.42 301 VAL A CA 1
ATOM 487 C C . VAL A 1 56 ? 27.787 -12.004 -8.773 1.00 11.93 301 VAL A C 1
ATOM 488 O O . VAL A 1 56 ? 28.128 -13.177 -8.925 1.00 13.19 301 VAL A O 1
ATOM 492 N N . LEU A 1 57 ? 28.480 -10.986 -9.269 1.00 11.53 302 LEU A N 1
ATOM 493 C CA . LEU A 1 57 ? 29.716 -11.214 -10.024 1.00 11.72 302 LEU A CA 1
ATOM 494 C C . LEU A 1 57 ? 30.951 -11.283 -9.127 1.00 11.76 302 LEU A C 1
ATOM 495 O O . LEU A 1 57 ? 31.841 -12.116 -9.332 1.00 12.70 302 LEU A O 1
ATOM 500 N N . GLU A 1 58 ? 31.007 -10.411 -8.123 1.00 11.70 303 GLU A N 1
ATOM 501 C CA . GLU A 1 58 ? 32.208 -10.246 -7.273 1.00 12.64 303 GLU A CA 1
ATOM 502 C C . GLU A 1 58 ? 31.773 -9.670 -5.944 1.00 11.78 303 GLU A C 1
ATOM 503 O O . GLU A 1 58 ? 30.805 -8.892 -5.871 1.00 12.50 303 GLU A O 1
ATOM 509 N N . ILE A 1 59 ? 32.505 -10.019 -4.885 1.00 12.15 304 ILE A N 1
ATOM 510 C CA . ILE A 1 59 ? 32.344 -9.403 -3.579 1.00 13.35 304 ILE A CA 1
ATOM 511 C C . ILE A 1 59 ? 33.750 -9.093 -3.069 1.00 14.23 304 ILE A C 1
ATOM 512 O O . ILE A 1 59 ? 34.566 -10.005 -2.958 1.00 15.78 304 ILE A O 1
ATOM 517 N N . ASN A 1 60 ? 34.034 -7.825 -2.761 1.00 15.47 305 ASN A N 1
ATOM 518 C CA . ASN A 1 60 ? 35.339 -7.466 -2.188 1.00 17.40 305 ASN A CA 1
ATOM 519 C C . ASN A 1 60 ? 36.527 -8.000 -2.991 1.00 17.83 305 ASN A C 1
ATOM 520 O O . ASN A 1 60 ? 37.537 -8.423 -2.415 1.00 19.19 305 ASN A O 1
ATOM 525 N N . GLY A 1 61 ? 36.413 -7.965 -4.308 1.00 17.03 306 GLY A N 1
ATOM 526 C CA . GLY A 1 61 ? 37.516 -8.381 -5.158 1.00 17.40 306 GLY A CA 1
ATOM 527 C C . GLY A 1 61 ? 37.602 -9.869 -5.389 1.00 15.57 306 GLY A C 1
ATOM 528 O O . GLY A 1 61 ? 38.470 -10.298 -6.127 1.00 17.25 306 GLY A O 1
ATOM 529 N N . ILE A 1 62 ? 36.713 -10.656 -4.778 1.00 15.51 307 ILE A N 1
ATOM 530 C CA . ILE A 1 62 ? 36.686 -12.105 -4.954 1.00 14.93 307 ILE A CA 1
ATOM 531 C C . ILE A 1 62 ? 35.729 -12.396 -6.096 1.00 13.35 307 ILE A C 1
ATOM 532 O O . ILE A 1 62 ? 34.578 -11.975 -6.072 1.00 13.92 307 ILE A O 1
ATOM 537 N N . GLU A 1 63 ? 36.195 -13.141 -7.088 1.00 13.94 308 GLU A N 1
ATOM 538 C CA . GLU A 1 63 ? 35.337 -13.555 -8.217 1.00 16.13 308 GLU A CA 1
ATOM 539 C C . GLU A 1 63 ? 34.353 -14.591 -7.747 1.00 16.73 308 GLU A C 1
ATOM 540 O O . GLU A 1 63 ? 34.774 -15.677 -7.369 1.00 21.46 308 GLU A O 1
ATOM 546 N N . ILE A 1 64 ? 33.046 -14.269 -7.788 1.00 14.72 309 ILE A N 1
ATOM 547 C CA . ILE A 1 64 ? 31.997 -15.136 -7.275 1.00 14.32 309 ILE A CA 1
ATOM 548 C C . ILE A 1 64 ? 31.348 -15.948 -8.415 1.00 14.48 309 ILE A C 1
ATOM 549 O O . ILE A 1 64 ? 31.056 -17.142 -8.265 1.00 14.85 309 ILE A O 1
ATOM 554 N N . ARG A 1 65 ? 31.177 -15.328 -9.575 1.00 15.39 310 ARG A N 1
ATOM 555 C CA A ARG A 1 65 ? 30.688 -16.050 -10.735 0.59 15.80 310 ARG A CA 1
ATOM 556 C CA B ARG A 1 65 ? 30.686 -16.055 -10.733 0.41 16.83 310 ARG A CA 1
ATOM 557 C C . ARG A 1 65 ? 31.565 -17.277 -10.989 1.00 16.91 310 ARG A C 1
ATOM 558 O O . ARG A 1 65 ? 32.808 -17.193 -10.954 1.00 18.76 310 ARG A O 1
ATOM 573 N N . GLY A 1 66 ? 30.915 -18.420 -11.227 1.00 17.26 311 GLY A N 1
ATOM 574 C CA . GLY A 1 66 ? 31.616 -19.669 -11.441 1.00 19.25 311 GLY A CA 1
ATOM 575 C C . GLY A 1 66 ? 31.720 -20.561 -10.223 1.00 19.61 311 GLY A C 1
ATOM 576 O O . GLY A 1 66 ? 32.077 -21.733 -10.329 1.00 21.89 311 GLY A O 1
ATOM 577 N N . LYS A 1 67 ? 31.428 -20.017 -9.032 1.00 17.36 312 LYS A N 1
ATOM 578 C CA . LYS A 1 67 ? 31.492 -20.794 -7.795 1.00 16.72 312 LYS A CA 1
ATOM 579 C C . LYS A 1 67 ? 30.183 -21.478 -7.501 1.00 15.73 312 LYS A C 1
ATOM 580 O O . LYS A 1 67 ? 29.127 -20.912 -7.760 1.00 16.02 312 LYS A O 1
ATOM 586 N N . ASP A 1 68 ? 30.263 -22.680 -6.935 1.00 15.99 313 ASP A N 1
ATOM 587 C CA . ASP A 1 68 ? 29.066 -23.319 -6.446 1.00 16.58 313 ASP A CA 1
ATOM 588 C C . ASP A 1 68 ? 28.584 -22.572 -5.204 1.00 15.37 313 ASP A C 1
ATOM 589 O O . ASP A 1 68 ? 29.407 -22.018 -4.430 1.00 16.03 313 ASP A O 1
ATOM 594 N N . VAL A 1 69 ? 27.273 -22.535 -4.988 1.00 15.11 314 VAL A N 1
ATOM 595 C CA . VAL A 1 69 ? 26.783 -21.838 -3.795 1.00 14.63 314 VAL A CA 1
ATOM 596 C C . VAL A 1 69 ? 27.296 -22.447 -2.472 1.00 14.84 314 VAL A C 1
ATOM 597 O O . VAL A 1 69 ? 27.343 -21.760 -1.445 1.00 14.81 314 VAL A O 1
ATOM 601 N N . ASN A 1 70 ? 27.692 -23.722 -2.456 1.00 15.39 315 ASN A N 1
ATOM 602 C CA A ASN A 1 70 ? 28.295 -24.262 -1.254 0.60 17.26 315 ASN A CA 1
ATOM 603 C CA B ASN A 1 70 ? 28.321 -24.261 -1.240 0.40 16.93 315 ASN A CA 1
ATOM 604 C C . ASN A 1 70 ? 29.616 -23.550 -0.928 1.00 17.17 315 ASN A C 1
ATOM 605 O O . ASN A 1 70 ? 29.913 -23.297 0.258 1.00 17.94 315 ASN A O 1
ATOM 614 N N . GLU A 1 71 ? 30.393 -23.216 -1.953 1.00 17.26 316 GLU A N 1
ATOM 615 C CA A GLU A 1 71 ? 31.633 -22.449 -1.779 0.56 17.21 316 GLU A CA 1
ATOM 616 C CA B GLU A 1 71 ? 31.618 -22.470 -1.738 0.44 17.01 316 GLU A CA 1
ATOM 617 C C . GLU A 1 71 ? 31.341 -21.014 -1.321 1.00 15.16 316 GLU A C 1
ATOM 618 O O . GLU A 1 71 ? 32.008 -20.480 -0.430 1.00 16.34 316 GLU A O 1
ATOM 629 N N . VAL A 1 72 ? 30.341 -20.376 -1.937 1.00 14.13 317 VAL A N 1
ATOM 630 C CA . VAL A 1 72 ? 29.973 -19.011 -1.550 1.00 13.47 317 VAL A CA 1
ATOM 631 C C . VAL A 1 72 ? 29.517 -18.987 -0.084 1.00 12.71 317 VAL A C 1
ATOM 632 O O . VAL A 1 72 ? 29.895 -18.076 0.693 1.00 13.17 317 VAL A O 1
ATOM 636 N N . PHE A 1 73 ? 28.762 -20.001 0.305 1.00 13.33 318 P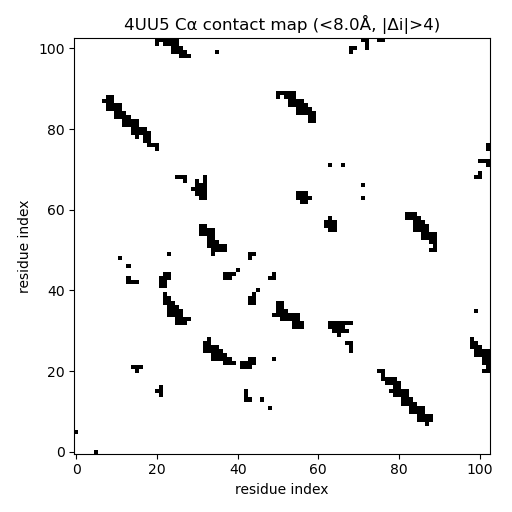HE A N 1
ATOM 637 C CA . PHE A 1 73 ? 28.326 -20.091 1.683 1.00 13.53 318 PHE A CA 1
ATOM 638 C C . PHE A 1 73 ? 29.531 -20.058 2.654 1.00 14.05 318 PHE A C 1
ATOM 639 O O . PHE A 1 73 ? 29.541 -19.343 3.687 1.00 13.22 318 PHE A O 1
ATOM 647 N N . ASP A 1 74 ? 30.542 -20.868 2.369 1.00 13.31 319 ASP A N 1
ATOM 648 C CA . ASP A 1 74 ? 31.704 -20.933 3.240 1.00 14.47 319 ASP A CA 1
ATOM 649 C C . ASP A 1 74 ? 32.472 -19.597 3.243 1.00 14.50 319 ASP A C 1
ATOM 650 O O . ASP A 1 74 ? 32.889 -19.119 4.302 1.00 15.49 319 ASP A O 1
ATOM 655 N N . LEU A 1 75 ? 32.678 -19.005 2.077 1.00 14.32 320 LEU A N 1
ATOM 656 C CA A LEU A 1 75 ? 33.412 -17.749 1.978 0.61 14.29 320 LEU A CA 1
ATOM 657 C CA B LEU A 1 75 ? 33.416 -17.741 1.991 0.39 14.60 320 LEU A CA 1
ATOM 658 C C . LEU A 1 75 ? 32.738 -16.655 2.826 1.00 13.67 320 LEU A C 1
ATOM 659 O O . LEU A 1 75 ? 33.385 -15.970 3.631 1.00 14.47 320 LEU A O 1
ATOM 668 N N . LEU A 1 76 ? 31.418 -16.480 2.644 1.00 12.91 321 LEU A N 1
ATOM 669 C CA . LEU A 1 76 ? 30.738 -15.374 3.326 1.00 13.59 321 LEU A CA 1
ATOM 670 C C . LEU A 1 76 ? 30.747 -15.569 4.839 1.00 13.32 321 LEU A C 1
ATOM 671 O O . LEU A 1 76 ? 30.794 -14.572 5.591 1.00 13.63 321 LEU A O 1
ATOM 676 N N . SER A 1 77 ? 30.747 -16.831 5.287 1.00 13.37 322 SER A N 1
ATOM 677 C CA A SER A 1 77 ? 30.785 -17.099 6.721 0.94 14.28 322 SER A CA 1
ATOM 678 C CA B SER A 1 77 ? 30.792 -17.136 6.706 0.06 14.57 322 SER A CA 1
ATOM 679 C C . SER A 1 77 ? 32.071 -16.622 7.367 1.00 14.87 322 SER A C 1
ATOM 680 O O . SER A 1 77 ? 32.126 -16.490 8.601 1.00 16.16 322 SER A O 1
ATOM 685 N N . ASP A 1 78 ? 33.101 -16.326 6.569 1.00 14.70 323 ASP A N 1
ATOM 686 C CA . ASP A 1 78 ? 34.386 -15.878 7.069 1.00 16.26 323 ASP A CA 1
ATOM 687 C C . ASP A 1 78 ? 34.599 -14.384 6.847 1.00 14.77 323 ASP A C 1
ATOM 688 O O . ASP A 1 78 ? 35.707 -13.920 7.037 1.00 17.23 323 ASP A O 1
ATOM 693 N N . MET A 1 79 ? 33.571 -13.653 6.419 1.00 14.02 324 MET A N 1
ATOM 694 C CA . MET A 1 79 ? 33.719 -12.239 6.091 1.00 13.88 324 MET A CA 1
ATOM 695 C C . MET A 1 79 ? 32.969 -11.327 7.038 1.00 13.94 324 MET A C 1
ATOM 696 O O . MET A 1 79 ? 31.953 -11.696 7.581 1.00 15.75 324 MET A O 1
ATOM 701 N N . HIS A 1 80 ? 33.461 -10.098 7.173 1.00 14.18 325 HIS A N 1
ATOM 702 C CA . HIS A 1 80 ? 32.738 -9.067 7.930 1.00 15.83 325 HIS A CA 1
ATOM 703 C C . HIS A 1 80 ? 33.199 -7.690 7.474 1.00 16.13 325 HIS A C 1
ATOM 704 O O . HIS A 1 80 ? 34.189 -7.549 6.765 1.00 16.94 325 HIS A O 1
ATOM 711 N N . GLY A 1 81 ? 32.499 -6.672 7.936 1.00 15.55 326 GLY A N 1
ATOM 712 C CA . GLY A 1 81 ? 32.825 -5.296 7.578 1.00 15.83 326 GLY A CA 1
ATOM 713 C C . GLY A 1 81 ? 31.993 -4.826 6.397 1.00 15.21 326 GLY A C 1
ATOM 714 O O . GLY A 1 81 ? 30.907 -5.356 6.089 1.00 15.54 326 GLY A O 1
ATOM 715 N N . THR A 1 82 ? 32.491 -3.809 5.696 1.00 15.94 327 THR A N 1
ATOM 716 C CA . THR A 1 82 ? 31.776 -3.341 4.530 1.00 16.54 327 THR A CA 1
ATOM 717 C C . THR A 1 82 ? 32.007 -4.285 3.370 1.00 16.15 327 THR A C 1
ATOM 718 O O . THR A 1 82 ? 33.162 -4.522 2.991 1.00 17.88 327 THR A O 1
ATOM 722 N N . LEU A 1 83 ? 30.929 -4.839 2.838 1.00 14.87 328 LEU A N 1
ATOM 723 C CA . LEU A 1 83 ? 31.073 -5.686 1.642 1.00 14.72 328 LEU A CA 1
ATOM 724 C C . LEU A 1 83 ? 30.588 -4.947 0.417 1.00 14.40 328 LEU A C 1
ATOM 725 O O . LEU A 1 83 ? 29.478 -4.420 0.374 1.00 16.05 328 LEU A O 1
ATOM 730 N N . THR A 1 84 ? 31.422 -4.910 -0.605 1.00 13.81 329 THR A N 1
ATOM 731 C CA . THR A 1 84 ? 31.090 -4.237 -1.873 1.00 13.46 329 THR A CA 1
ATOM 732 C C . THR A 1 84 ? 30.754 -5.335 -2.891 1.00 13.44 329 THR A C 1
ATOM 733 O O . THR A 1 84 ? 31.633 -6.104 -3.301 1.00 15.41 329 THR A O 1
ATOM 737 N N . PHE A 1 85 ? 29.474 -5.419 -3.269 1.00 12.06 330 PHE A N 1
ATOM 738 C CA . PHE A 1 85 ? 29.008 -6.373 -4.249 1.00 12.35 330 PHE A CA 1
ATOM 739 C C . PHE A 1 85 ? 28.983 -5.739 -5.632 1.00 12.13 330 PHE A C 1
ATOM 740 O O . PHE A 1 85 ? 28.508 -4.605 -5.773 1.00 13.81 330 PHE A O 1
ATOM 748 N N . VAL A 1 86 ? 29.409 -6.486 -6.655 1.00 11.73 331 VAL A N 1
ATOM 749 C CA . VAL A 1 86 ? 29.201 -6.066 -8.050 1.00 11.83 331 VAL A CA 1
ATOM 750 C C . VAL A 1 86 ? 28.150 -7.015 -8.582 1.00 10.96 331 VAL A C 1
ATOM 751 O O . VAL A 1 86 ? 28.337 -8.240 -8.600 1.00 11.69 331 VAL A O 1
ATOM 755 N N . LEU A 1 87 ? 27.025 -6.438 -9.030 1.00 11.55 332 LEU A N 1
ATOM 756 C CA . LEU A 1 87 ? 25.818 -7.187 -9.423 1.00 12.39 332 LEU A CA 1
ATOM 757 C C . LEU A 1 87 ? 25.400 -6.876 -10.840 1.00 12.72 332 LEU A C 1
ATOM 758 O O . LEU A 1 87 ? 25.587 -5.765 -11.331 1.00 13.10 332 LEU A O 1
ATOM 763 N N . ILE A 1 88 ? 24.730 -7.836 -11.459 1.00 12.96 333 ILE A N 1
ATOM 764 C CA . ILE A 1 88 ? 23.894 -7.529 -12.622 1.00 14.60 333 ILE A CA 1
ATOM 765 C C . ILE A 1 88 ? 22.476 -7.530 -12.113 1.00 15.56 333 ILE A C 1
ATOM 766 O O . ILE A 1 88 ? 21.983 -8.567 -11.710 1.00 14.66 333 ILE A O 1
ATOM 771 N N . PRO A 1 89 ? 21.801 -6.363 -12.105 1.00 18.42 334 PRO A N 1
ATOM 772 C CA . PRO A 1 89 ? 20.469 -6.353 -11.503 1.00 21.95 334 PRO A CA 1
ATOM 773 C C . PRO A 1 89 ? 19.496 -7.217 -12.275 1.00 22.53 334 PRO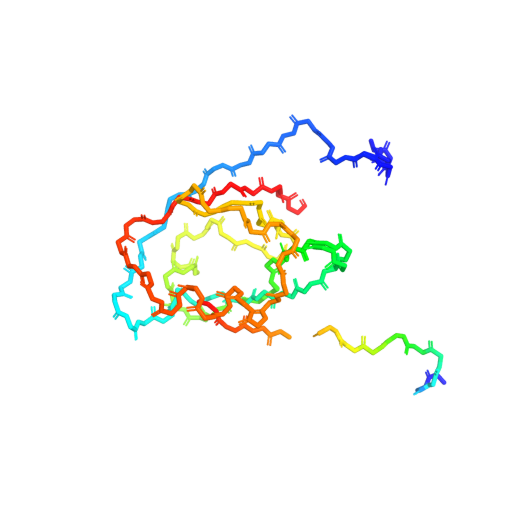 A C 1
ATOM 774 O O . PRO A 1 89 ? 19.549 -7.359 -13.527 1.00 22.46 334 PRO A O 1
ATOM 778 N N . SER A 1 90 ? 18.555 -7.773 -11.529 1.00 24.53 335 SER A N 1
ATOM 779 C CA . SER A 1 90 ? 17.511 -8.611 -12.116 1.00 26.73 335 SER A CA 1
ATOM 780 C C . SER A 1 90 ? 16.841 -8.009 -13.354 1.00 28.91 335 SER A C 1
ATOM 781 O O . SER A 1 90 ? 16.566 -6.817 -13.405 0.76 28.77 335 SER A O 1
ATOM 785 N N . MET B 2 4 ? 3.206 -34.537 -14.457 1.00 44.12 1393 MET B N 1
ATOM 786 C CA . MET B 2 4 ? 3.983 -33.310 -14.301 1.00 44.53 1393 MET B CA 1
ATOM 787 C C . MET B 2 4 ? 5.152 -33.507 -13.342 1.00 45.21 1393 MET B C 1
ATOM 788 O O . MET B 2 4 ? 6.258 -33.059 -13.606 1.00 45.35 1393 MET B O 1
ATOM 793 N N A TRP B 2 5 ? 4.901 -34.208 -12.241 0.50 45.50 1394 TRP B N 1
ATOM 794 N N B TRP B 2 5 ? 4.908 -34.191 -12.228 0.50 45.97 1394 TRP B N 1
ATOM 795 C CA A TRP B 2 5 ? 5.903 -34.408 -11.184 0.50 45.44 1394 TRP B CA 1
ATOM 796 C CA B TRP B 2 5 ? 5.934 -34.337 -11.187 0.50 46.35 1394 TRP B CA 1
ATOM 797 C C A TRP B 2 5 ? 7.215 -35.043 -11.652 0.50 46.13 1394 TRP B C 1
ATOM 798 C C B TRP B 2 5 ? 7.214 -35.043 -11.650 0.50 46.60 1394 TRP B C 1
ATOM 799 O O A TRP B 2 5 ? 8.092 -35.347 -10.838 0.50 46.57 1394 TRP B O 1
ATOM 800 O O B TRP B 2 5 ? 8.069 -35.394 -10.832 0.50 47.03 1394 TRP B O 1
ATOM 813 N N . ASN B 2 6 ? 7.360 -35.228 -12.960 1.00 46.31 1395 ASN B N 1
ATOM 814 C CA . ASN B 2 6 ? 8.519 -35.924 -13.480 1.00 45.14 1395 ASN B CA 1
ATOM 815 C C . ASN B 2 6 ? 9.224 -35.246 -14.667 1.00 40.68 1395 ASN B C 1
ATOM 816 O O . ASN B 2 6 ? 10.426 -35.389 -14.841 1.00 40.98 1395 ASN B O 1
ATOM 821 N N . LEU B 2 7 ? 8.498 -34.460 -15.449 1.00 38.80 1396 LEU B N 1
ATOM 822 C CA . LEU B 2 7 ? 9.162 -33.626 -16.453 1.00 37.03 1396 LEU B CA 1
ATOM 823 C C . LEU B 2 7 ? 9.727 -32.296 -15.910 1.00 33.77 1396 LEU B C 1
ATOM 824 O O . LEU B 2 7 ? 10.655 -31.737 -16.490 1.00 33.85 1396 LEU B O 1
ATOM 829 N N . MET B 2 8 ? 9.197 -31.810 -14.793 1.00 30.55 1397 MET B N 1
ATOM 830 C CA . MET B 2 8 ? 9.578 -30.503 -14.323 1.00 27.10 1397 MET B CA 1
ATOM 831 C C . MET B 2 8 ? 11.004 -30.524 -13.781 1.00 24.26 1397 MET B C 1
ATOM 832 O O . MET B 2 8 ? 11.423 -31.451 -13.076 1.00 25.66 1397 MET B O 1
ATOM 837 N N . PRO B 2 9 ? 11.759 -29.469 -14.079 1.00 23.32 1398 PRO B N 1
ATOM 838 C CA . PRO B 2 9 ? 13.107 -29.361 -13.507 1.00 22.39 1398 PRO B CA 1
ATOM 839 C C . PRO B 2 9 ? 13.054 -29.309 -11.960 1.00 20.74 1398 PRO B C 1
ATOM 840 O O . PRO B 2 9 ? 12.128 -28.760 -11.388 1.00 19.98 1398 PRO B O 1
ATOM 844 N N . PRO B 2 10 ? 14.041 -29.878 -11.283 1.00 19.95 1399 PRO B N 1
ATOM 845 C CA . PRO B 2 10 ? 14.028 -29.829 -9.800 1.00 19.40 1399 PRO B CA 1
ATOM 846 C C . PRO B 2 10 ? 14.431 -28.450 -9.287 1.00 17.38 1399 PRO B C 1
ATOM 847 O O . PRO B 2 10 ? 14.959 -27.640 -10.049 1.00 18.31 1399 PRO B O 1
ATOM 851 N N . PRO B 2 11 ? 14.220 -28.191 -7.996 1.00 16.74 1400 PRO B N 1
ATOM 852 C CA . PRO B 2 11 ? 14.575 -26.864 -7.488 1.00 17.25 1400 PRO B CA 1
ATOM 853 C C . PRO B 2 11 ? 16.087 -26.728 -7.435 1.00 17.37 1400 PRO B C 1
ATOM 854 O O . PRO B 2 11 ? 16.831 -27.668 -7.179 1.00 19.22 1400 PRO B O 1
ATOM 858 N N . ALA B 2 12 ? 16.546 -25.506 -7.618 1.00 17.81 1401 ALA B N 1
ATOM 859 C CA . ALA B 2 12 ? 17.960 -25.193 -7.390 1.00 18.68 1401 ALA B CA 1
ATOM 860 C C . ALA B 2 12 ? 18.281 -25.161 -5.892 1.00 17.22 1401 ALA B C 1
ATOM 861 O O . ALA B 2 12 ? 17.499 -24.667 -5.102 1.00 17.79 1401 ALA B O 1
ATOM 877 N N . GLU B 2 14 ? 19.628 -23.758 -2.531 1.00 13.41 1403 GLU B N 1
ATOM 878 C CA . GLU B 2 14 ? 19.661 -22.386 -1.972 1.00 13.69 1403 GLU B CA 1
ATOM 879 C C . GLU B 2 14 ? 20.573 -22.424 -0.748 1.00 12.90 1403 GLU B C 1
ATOM 880 O O . GLU B 2 14 ? 20.472 -23.370 0.071 1.00 14.77 1403 GLU B O 1
ATOM 886 N N . ARG B 2 15 ? 21.461 -21.452 -0.591 1.00 12.47 1404 ARG B N 1
ATOM 887 C CA . ARG B 2 15 ? 22.297 -21.370 0.610 1.00 12.31 1404 ARG B CA 1
ATOM 888 C C . ARG B 2 15 ? 22.227 -19.940 1.184 1.00 12.58 1404 ARG B C 1
ATOM 889 O O . ARG B 2 15 ? 22.148 -18.948 0.450 1.00 13.33 1404 ARG B O 1
ATOM 897 N N . LEU B 2 16 ? 22.327 -19.860 2.516 1.00 12.47 1405 LEU B N 1
ATOM 898 C CA . LEU B 2 16 ? 22.245 -18.582 3.259 1.00 12.95 1405 LEU B CA 1
ATOM 899 C C . LEU B 2 16 ? 23.610 -17.927 3.354 1.00 13.95 1405 LEU B C 1
ATOM 900 O O . LEU B 2 16 ? 24.589 -18.567 3.781 1.00 15.02 1405 LEU B O 1
ATOM 905 N N . ILE B 2 17 ? 23.624 -16.626 3.065 1.00 14.35 1406 ILE B N 1
ATOM 906 C CA . ILE B 2 17 ? 24.795 -15.759 3.283 1.00 15.27 1406 ILE B CA 1
ATOM 907 C C . ILE B 2 17 ? 24.511 -14.550 4.193 1.00 15.06 1406 ILE B C 1
ATOM 908 O O . ILE B 2 17 ? 23.287 -14.222 4.332 1.00 15.06 1406 ILE B O 1
#

Solvent-accessible surface area: 6772 Å² total

Sequence (103 aa):
GGPPLLGGSSGETVKIVVRIIEEKARDIPLLGATVRNEEMMDDSSVIISSRIVKKGGAAEKSGLLHEEGDEVLEINGIEIRRGKDVNNEEVFDLLLSSDMHGTLTFVLIPSMWWNLMPPPAERLI

InterPro domains:
  IPR001452 SH3 domain [PF07653] (349-410)
  IPR001452 SH3 domain [PS50002] (345-417)
  IPR001452 SH3 domain [SM00326] (348-416)
  IPR001478 PDZ domain [PF00595] (257-331)
  IPR001478 PDZ domain [PS50106] (256-336)
  IPR001478 PDZ domain [SM00228] (265-336)
  IPR004172 L27 domain [PS51022] (120-177)
  IPR004172 L27 domain [PS51022] (179-235)
  IPR004172 L27 domain [SM00569] (123-180)
  IPR004172 L27 domain [SM00569] (186-238)
  IPR008144 Guanylate kinase-like domain [PS50052] (479-660)
  IPR008145 Guanylate kinase/L-type calcium channel beta subunit [PF00625] (479-661)
  IPR008145 Guanylate kinase/L-type calcium channel beta subunit [SM00072] (478-663)
  IPR014775 L27 domain, C-terminal [PF02828] (199-231)
  IPR015145 L27-N [PF09060] (123-170)
  IPR020590 Guanylate kinase, conserved site [PS00856] (514-531)
  IPR027417 P-loop containing nucleoside triphosphate hydrolase [G3DSA:3.40.50.300] (469-675)
  IPR027417 P-loop containing nucleoside triphosphate hydrolase [SSF52540] (476-671)
  IPR035601 MPP5, SH3 domain [cd12036] (349-411)
  IPR036028 SH3-like domain superfamily [SSF50044] (322-462)

CATH classification: 2.30.42.10